Protein AF-A0A226X0S8-F1 (afdb_monomer)

Solvent-accessible surface area (backbone atoms only — not comparable to full-atom values): 7127 Å² total; per-residue (Å²): 136,88,81,85,77,79,86,75,77,87,80,68,92,70,71,52,74,71,58,49,36,54,76,73,67,42,86,73,84,86,76,78,80,79,80,82,83,84,76,87,82,82,87,81,90,80,90,84,84,85,89,87,86,86,88,86,85,85,90,76,78,78,94,64,82,94,75,78,88,86,78,86,88,84,84,88,85,86,86,84,84,88,80,85,83,86,84,132

Radius of gyration: 44.19 Å; Cα contacts (8 Å, |Δi|>4): 19; chains: 1; bounding box: 94×21×109 Å

Secondary structure (DSSP, 8-state):
------------SS--HHHHHHHTT----S------------------------------STT-SS----------------------

Foldseek 3Di:
DDDDPPPDDPDDVDDPPQSVCVVVPHPPPDDDPDPPPPDPDDDDDDDFDDDDDDDDDDDWPPPDDPDDDTDDDDDDDDDDDGDDDDDD

Organism: Caballeronia sordidicola (NCBI:txid196367)

Sequence (88 aa):
MKSLTIKDLSVTEELDSRAMSAVRGGNLPGYWPGVNVSSYEASFDATQLISQSQNTLNNNGNNVAFASGIHSTVDPKQTATNKNTINF

Structure (mmCIF, N/CA/C/O backbone):
data_AF-A0A226X0S8-F1
#
_entry.id   AF-A0A226X0S8-F1
#
loop_
_atom_site.group_PDB
_atom_site.id
_atom_site.type_symbol
_atom_site.label_atom_id
_atom_site.label_alt_id
_atom_site.label_comp_id
_atom_site.label_asym_id
_atom_site.label_entity_id
_atom_site.label_seq_id
_atom_site.pdbx_PDB_ins_code
_atom_site.Cartn_x
_atom_site.Cartn_y
_atom_site.Cartn_z
_atom_site.occupancy
_atom_site.B_iso_or_equiv
_atom_site.auth_seq_id
_atom_site.auth_comp_id
_atom_site.auth_asym_id
_atom_site.auth_atom_id
_atom_site.pdbx_PDB_model_num
ATOM 1 N N . MET A 1 1 ? 69.153 -2.488 -61.639 1.00 51.50 1 MET A N 1
ATOM 2 C CA . MET A 1 1 ? 67.750 -2.107 -61.364 1.00 51.50 1 MET A CA 1
ATOM 3 C C . MET A 1 1 ? 67.075 -1.764 -62.681 1.00 51.50 1 MET A C 1
ATOM 5 O O . MET A 1 1 ? 67.610 -0.929 -63.398 1.00 51.50 1 MET A O 1
ATOM 9 N N . LYS A 1 2 ? 65.971 -2.428 -63.046 1.00 53.75 2 LYS A N 1
ATOM 10 C CA . LYS A 1 2 ? 65.185 -2.050 -64.231 1.00 53.75 2 LYS A CA 1
ATOM 11 C C . LYS A 1 2 ? 64.105 -1.069 -63.785 1.00 53.75 2 LYS A C 1
ATOM 13 O O . LYS A 1 2 ? 63.257 -1.431 -62.979 1.00 53.75 2 LYS A O 1
ATOM 18 N N . SER A 1 3 ? 64.202 0.167 -64.261 1.00 66.12 3 SER A N 1
ATOM 19 C CA . SER A 1 3 ? 63.207 1.206 -64.009 1.00 66.12 3 SER A CA 1
ATOM 20 C C . SER A 1 3 ? 62.006 0.979 -64.927 1.00 66.12 3 SER A C 1
ATOM 22 O O . SER A 1 3 ? 62.173 0.869 -66.143 1.00 66.12 3 SER A O 1
ATOM 24 N N . LEU A 1 4 ? 60.810 0.861 -64.351 1.00 68.56 4 LEU A N 1
ATOM 25 C CA . LEU A 1 4 ? 59.551 0.874 -65.092 1.00 68.56 4 LEU A CA 1
ATOM 26 C C . LEU A 1 4 ? 59.199 2.334 -65.374 1.00 68.56 4 LEU A C 1
ATOM 28 O O . LEU A 1 4 ? 58.642 3.028 -64.529 1.00 68.56 4 LEU A O 1
ATOM 32 N N . THR A 1 5 ? 59.565 2.820 -66.556 1.00 73.31 5 THR A N 1
ATOM 33 C CA . THR A 1 5 ? 59.149 4.145 -67.014 1.00 73.31 5 THR A CA 1
ATOM 34 C C . THR A 1 5 ? 57.696 4.058 -67.470 1.00 73.31 5 THR A C 1
ATOM 36 O O . THR A 1 5 ? 57.408 3.488 -68.524 1.00 73.31 5 THR A O 1
ATOM 39 N N . ILE A 1 6 ? 56.777 4.588 -66.663 1.00 72.62 6 ILE A N 1
ATOM 40 C CA . ILE A 1 6 ? 55.372 4.748 -67.051 1.00 72.62 6 ILE A CA 1
ATOM 41 C C . ILE A 1 6 ? 55.349 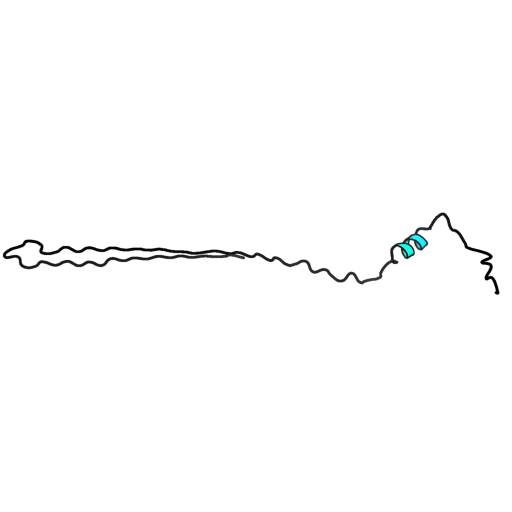5.826 -68.135 1.00 72.62 6 ILE A C 1
ATOM 43 O O . ILE A 1 6 ? 55.609 6.992 -67.854 1.00 72.62 6 ILE A O 1
ATOM 47 N N . LYS A 1 7 ? 55.144 5.412 -69.388 1.00 66.56 7 LYS A N 1
ATOM 48 C CA . LYS A 1 7 ? 55.184 6.315 -70.548 1.00 66.56 7 LYS A CA 1
ATOM 49 C C . LYS A 1 7 ? 53.908 7.130 -70.716 1.00 66.56 7 LYS A C 1
ATOM 51 O O . LYS A 1 7 ? 53.989 8.222 -71.251 1.00 66.56 7 LYS A O 1
ATOM 56 N N . ASP A 1 8 ? 52.791 6.618 -70.213 1.00 59.00 8 ASP A N 1
ATOM 57 C CA . ASP A 1 8 ? 51.505 7.299 -70.241 1.00 59.00 8 ASP A CA 1
ATOM 58 C C . ASP A 1 8 ? 50.759 7.015 -68.941 1.00 59.00 8 ASP A C 1
ATOM 60 O O . ASP A 1 8 ? 50.310 5.896 -68.688 1.00 59.00 8 ASP A O 1
ATOM 64 N N . LEU A 1 9 ? 50.649 8.041 -68.101 1.00 61.84 9 LEU A N 1
ATOM 65 C CA . LEU A 1 9 ? 49.613 8.113 -67.084 1.00 61.84 9 LEU A CA 1
ATOM 66 C C . LEU A 1 9 ? 48.527 9.000 -67.686 1.00 61.84 9 LEU A C 1
ATOM 68 O O . LEU A 1 9 ? 48.700 10.213 -67.765 1.00 61.84 9 LEU A O 1
ATOM 72 N N . SER A 1 10 ? 47.443 8.406 -68.182 1.00 65.50 10 SER A N 1
ATOM 73 C CA . SER A 1 10 ? 46.314 9.175 -68.704 1.00 65.50 10 SER A CA 1
ATOM 74 C C . SER A 1 10 ? 45.677 9.959 -67.555 1.00 65.50 10 SER A C 1
ATOM 76 O O . SER A 1 10 ? 44.940 9.392 -66.747 1.00 65.50 10 SER A O 1
ATOM 78 N N . VAL A 1 11 ? 45.997 11.248 -67.457 1.00 62.00 11 VAL A N 1
ATOM 79 C CA . VAL A 1 11 ? 45.379 12.179 -66.512 1.00 62.00 11 VAL A CA 1
ATOM 80 C C . VAL A 1 11 ? 44.150 12.762 -67.196 1.00 62.00 11 VAL A C 1
ATOM 82 O O . VAL A 1 11 ? 44.258 13.608 -68.077 1.00 62.00 11 VAL A O 1
ATOM 85 N N . THR A 1 12 ? 42.969 12.275 -66.833 1.00 64.88 12 THR A N 1
ATOM 86 C CA . THR A 1 12 ? 41.708 12.934 -67.185 1.00 64.88 12 THR A CA 1
ATOM 87 C C . THR A 1 12 ? 41.402 13.958 -66.098 1.00 64.88 12 THR A C 1
ATOM 89 O O . THR A 1 12 ? 41.080 13.565 -64.978 1.00 64.88 12 THR A O 1
ATOM 92 N N . GLU A 1 13 ? 41.543 15.250 -66.402 1.00 66.50 13 GLU A N 1
ATOM 93 C CA . GLU A 1 13 ? 41.233 16.332 -65.449 1.00 66.50 13 GLU A CA 1
ATOM 94 C C . GLU A 1 13 ? 39.733 16.413 -65.139 1.00 66.50 13 GLU A C 1
ATOM 96 O O . GLU A 1 13 ? 39.345 16.720 -64.014 1.00 66.50 13 GLU A O 1
ATOM 101 N N . GLU A 1 14 ? 38.890 16.053 -66.109 1.00 70.31 14 GLU A N 1
ATOM 102 C CA . GLU A 1 14 ? 37.442 15.988 -65.946 1.00 70.31 14 GLU A CA 1
ATOM 103 C C . GLU A 1 14 ? 36.956 14.540 -66.004 1.00 70.31 14 GLU A C 1
ATOM 105 O O . GLU A 1 14 ? 37.228 13.784 -66.939 1.00 70.31 14 GLU A O 1
ATOM 110 N N . LEU A 1 15 ? 36.218 14.148 -64.970 1.00 74.38 15 LEU A N 1
ATOM 111 C CA . LEU A 1 15 ? 35.572 12.848 -64.893 1.00 74.38 15 LEU A CA 1
ATOM 112 C C . LEU A 1 15 ? 34.169 12.964 -65.496 1.00 74.38 15 LEU A C 1
ATOM 114 O O . LEU A 1 15 ? 33.298 13.624 -64.928 1.00 74.38 15 LEU A O 1
ATOM 118 N N . ASP A 1 16 ? 33.919 12.280 -66.613 1.00 78.19 16 ASP A N 1
ATOM 119 C CA . ASP A 1 16 ? 32.560 12.143 -67.144 1.00 78.19 16 ASP A CA 1
ATOM 120 C C . ASP A 1 16 ? 31.658 11.410 -66.129 1.00 78.19 16 ASP A C 1
ATOM 122 O O . ASP A 1 16 ? 32.100 10.578 -65.331 1.00 78.19 16 ASP A O 1
ATOM 126 N N . SER A 1 17 ? 30.363 11.703 -66.182 1.00 73.88 17 SER A N 1
ATOM 127 C CA . SER A 1 17 ? 29.263 11.113 -65.419 1.00 73.88 17 SER A CA 1
ATOM 128 C C . SER A 1 17 ? 29.376 9.596 -65.202 1.00 73.88 17 SER A C 1
ATOM 130 O O . SER A 1 17 ? 29.077 9.106 -64.106 1.00 73.88 17 SER A O 1
ATOM 132 N N . ARG A 1 18 ? 29.856 8.847 -66.206 1.00 77.12 18 ARG A N 1
ATOM 133 C CA . ARG A 1 18 ? 30.087 7.399 -66.124 1.00 77.12 18 ARG A CA 1
ATOM 134 C C . ARG A 1 18 ? 31.288 7.040 -65.248 1.00 77.12 18 ARG A C 1
ATOM 136 O O . ARG A 1 18 ? 31.178 6.133 -64.424 1.00 77.12 18 ARG A O 1
ATOM 143 N N . ALA A 1 19 ? 32.399 7.761 -65.378 1.00 75.00 19 ALA A N 1
ATOM 144 C CA . ALA A 1 19 ? 33.573 7.595 -64.521 1.00 75.00 19 ALA A CA 1
ATOM 145 C C . ALA A 1 19 ? 33.263 8.029 -63.077 1.00 75.00 19 ALA A C 1
ATOM 147 O O . ALA A 1 19 ? 33.569 7.304 -62.130 1.00 75.00 19 ALA A O 1
ATOM 148 N N . MET A 1 20 ? 32.522 9.129 -62.909 1.00 78.81 20 MET A N 1
ATOM 149 C CA . MET A 1 20 ? 32.007 9.582 -61.612 1.00 78.81 20 MET A CA 1
ATOM 150 C C . MET A 1 20 ? 31.096 8.547 -60.946 1.00 78.81 20 MET A C 1
ATOM 152 O O . MET A 1 20 ? 31.061 8.461 -59.720 1.00 78.81 20 MET A O 1
ATOM 156 N N . SER A 1 21 ? 30.383 7.728 -61.729 1.00 72.50 21 SER A N 1
ATOM 157 C CA . SER A 1 21 ? 29.590 6.622 -61.191 1.00 72.50 21 SER A CA 1
ATOM 158 C C . SER A 1 21 ? 30.440 5.516 -60.575 1.00 72.50 21 SER A C 1
ATOM 160 O O . SER A 1 21 ? 29.983 4.899 -59.619 1.00 72.50 21 SER A O 1
ATOM 162 N N . ALA A 1 22 ? 31.644 5.257 -61.086 1.00 71.56 22 ALA A N 1
ATOM 163 C CA . ALA A 1 22 ? 32.541 4.243 -60.535 1.00 71.56 22 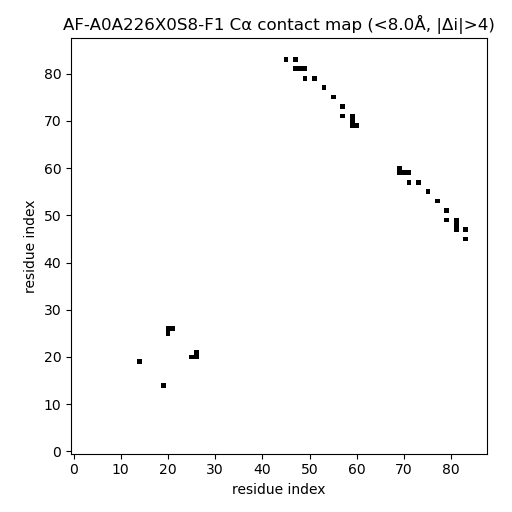ALA A CA 1
ATOM 164 C C . ALA A 1 22 ? 33.225 4.723 -59.242 1.00 71.56 22 ALA A C 1
ATOM 166 O O . AL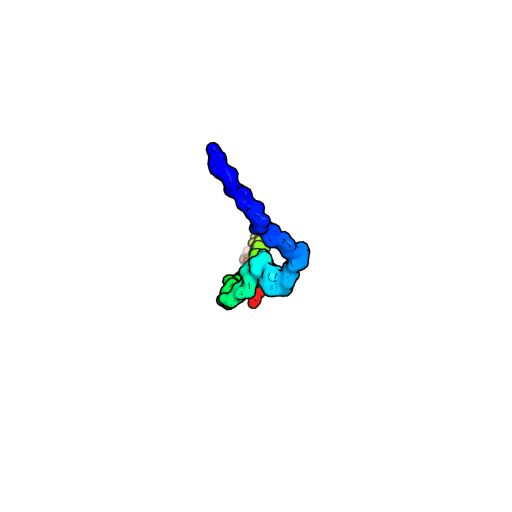A A 1 22 ? 33.359 3.943 -58.304 1.00 71.56 22 ALA A O 1
ATOM 167 N N . VAL A 1 23 ? 33.570 6.016 -59.155 1.00 72.38 23 VAL A N 1
ATOM 168 C CA . VAL A 1 23 ? 34.169 6.626 -57.949 1.00 72.38 23 VAL A CA 1
ATOM 169 C C . VAL A 1 23 ? 33.235 6.528 -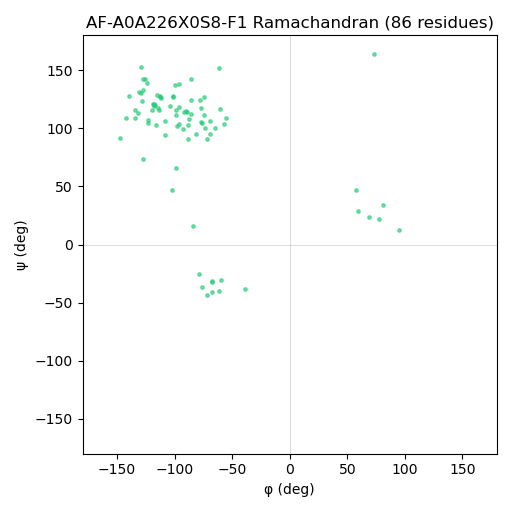56.740 1.00 72.38 23 VAL A C 1
ATOM 171 O O . VAL A 1 23 ? 33.677 6.221 -55.638 1.00 72.38 23 VAL A O 1
ATOM 174 N N . ARG A 1 24 ? 31.927 6.731 -56.943 1.00 65.88 24 ARG A N 1
ATOM 175 C CA . ARG A 1 24 ? 30.909 6.655 -55.879 1.00 65.88 24 ARG A CA 1
ATOM 176 C C . ARG A 1 24 ? 30.391 5.239 -55.584 1.00 65.88 24 ARG A C 1
ATOM 178 O O . ARG A 1 24 ? 29.353 5.101 -54.948 1.00 65.88 24 ARG A O 1
ATOM 185 N N . GLY A 1 25 ? 31.099 4.198 -56.034 1.00 66.69 25 GLY A N 1
ATOM 186 C CA . GLY A 1 25 ? 30.777 2.798 -55.723 1.00 66.69 25 GLY A CA 1
ATOM 187 C C . GLY A 1 25 ? 29.921 2.064 -56.761 1.00 66.69 25 GLY A C 1
ATOM 188 O O . GLY A 1 25 ? 29.448 0.964 -56.488 1.00 66.69 25 GLY A O 1
ATOM 189 N N . GLY A 1 26 ? 29.741 2.626 -57.960 1.00 65.94 26 GLY A N 1
ATOM 190 C CA . GLY A 1 26 ? 28.910 2.035 -59.010 1.00 65.94 26 GLY A CA 1
ATOM 191 C C . GLY A 1 26 ? 27.410 2.138 -58.718 1.00 65.94 26 GLY A C 1
ATOM 192 O O . GLY A 1 26 ? 26.975 2.404 -57.601 1.00 65.94 26 GLY A O 1
ATOM 193 N N . AS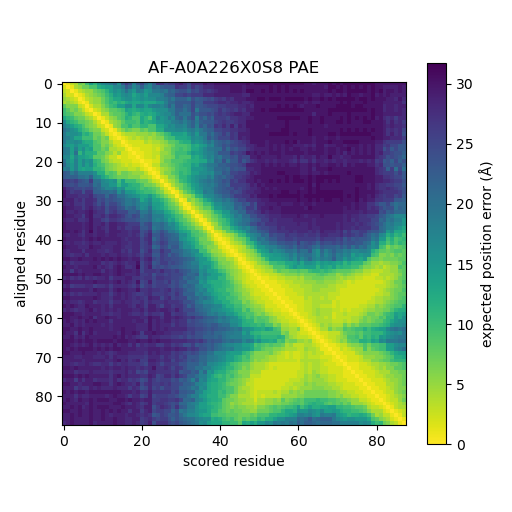N A 1 27 ? 26.583 1.930 -59.744 1.00 61.59 27 ASN A N 1
ATOM 194 C CA . ASN A 1 27 ? 25.156 1.692 -59.544 1.00 61.59 27 ASN A CA 1
ATOM 195 C C . ASN A 1 27 ? 25.004 0.285 -58.954 1.00 61.59 27 ASN 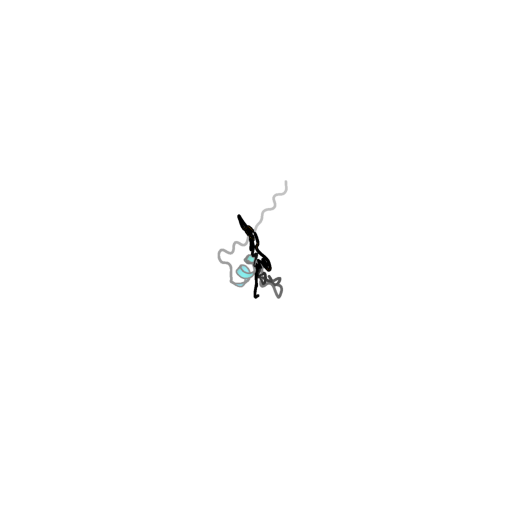A C 1
ATOM 197 O O . ASN A 1 27 ? 24.937 -0.671 -59.724 1.00 61.59 27 ASN A O 1
ATOM 201 N N . LEU A 1 28 ? 25.004 0.150 -57.624 1.00 57.94 28 LEU A N 1
ATOM 202 C CA . LEU A 1 28 ? 24.683 -1.113 -56.955 1.00 57.94 28 LEU A CA 1
ATOM 203 C C . LEU A 1 28 ? 23.298 -1.583 -57.432 1.00 57.94 28 LEU A C 1
ATOM 205 O O . LEU A 1 28 ? 22.291 -0.977 -57.055 1.00 57.94 28 LEU A O 1
ATOM 209 N N . PRO A 1 29 ? 23.201 -2.646 -58.251 1.00 56.59 29 PRO A N 1
ATOM 210 C CA . PRO A 1 29 ? 21.919 -3.227 -58.577 1.00 56.59 29 PRO A CA 1
ATOM 211 C C . PRO A 1 29 ? 21.472 -4.033 -57.356 1.00 56.59 29 PRO A C 1
ATOM 213 O O . PRO A 1 29 ? 21.980 -5.117 -57.089 1.00 56.59 29 PRO A O 1
ATOM 216 N N . GLY A 1 30 ? 20.515 -3.484 -56.612 1.00 62.91 30 GLY A N 1
ATOM 217 C CA . GLY A 1 30 ? 19.550 -4.304 -55.887 1.00 62.91 30 GLY A CA 1
ATOM 218 C C . GLY A 1 30 ? 19.976 -4.904 -54.551 1.00 62.91 30 GLY A C 1
ATOM 219 O O . GLY A 1 30 ? 19.476 -5.973 -54.221 1.00 62.91 30 GLY A O 1
ATOM 220 N N . TYR A 1 31 ? 20.807 -4.241 -53.741 1.00 62.16 31 TYR A N 1
ATOM 221 C CA . TYR A 1 31 ? 20.841 -4.592 -52.316 1.00 62.16 31 TYR A CA 1
ATOM 222 C C . TYR A 1 31 ? 21.148 -3.396 -51.413 1.00 62.16 31 TYR A C 1
ATOM 224 O O . TYR A 1 31 ? 22.296 -3.082 -51.108 1.00 62.16 31 TYR A O 1
ATOM 232 N N . TRP A 1 32 ? 20.086 -2.732 -50.960 1.00 59.78 32 TRP A N 1
ATOM 233 C CA . TRP A 1 32 ? 20.102 -2.041 -49.677 1.00 59.78 32 TRP A CA 1
ATOM 234 C C . TRP A 1 32 ? 19.648 -3.056 -48.630 1.00 59.78 32 TRP A C 1
ATOM 236 O O . TRP A 1 32 ? 18.501 -3.502 -48.711 1.00 59.78 32 TRP A O 1
ATOM 246 N N . PRO A 1 33 ? 20.503 -3.470 -47.675 1.00 62.25 33 PRO A N 1
ATOM 247 C CA . PRO A 1 33 ? 20.017 -4.262 -46.559 1.00 62.25 33 PRO A CA 1
ATOM 248 C C . PRO A 1 33 ? 18.984 -3.399 -45.837 1.00 62.25 33 PRO A C 1
ATOM 250 O O . PRO A 1 33 ? 19.300 -2.302 -45.377 1.00 62.25 33 PRO A O 1
ATOM 253 N N . GLY A 1 34 ? 17.732 -3.854 -45.830 1.00 62.62 34 GLY A N 1
ATOM 254 C CA . GLY A 1 34 ? 16.637 -3.142 -45.191 1.00 62.62 34 GLY A CA 1
ATOM 255 C C . GLY A 1 34 ? 16.975 -2.922 -43.726 1.00 62.62 34 GLY A C 1
ATOM 256 O O . GLY A 1 34 ? 16.910 -3.851 -42.925 1.00 62.62 34 GLY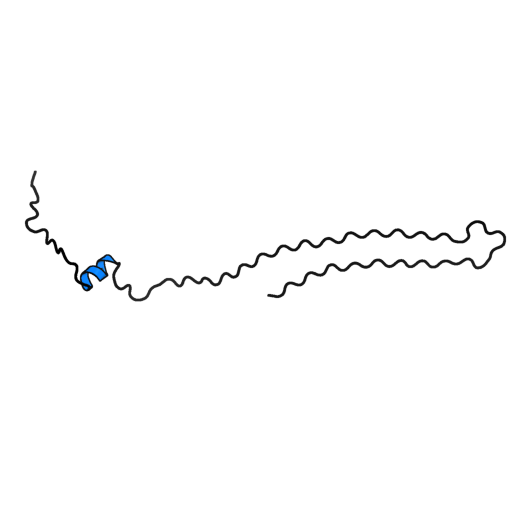 A O 1
ATOM 257 N N . VAL A 1 35 ? 17.355 -1.696 -43.376 1.00 60.47 35 VAL A N 1
ATOM 258 C CA . VAL A 1 35 ? 17.403 -1.257 -41.987 1.00 60.47 35 VAL A CA 1
ATOM 259 C C . VAL A 1 35 ? 15.959 -1.179 -41.526 1.00 60.47 35 VAL A C 1
ATOM 261 O O . VAL A 1 35 ? 15.244 -0.215 -41.793 1.00 60.47 35 VAL A O 1
ATOM 264 N N . ASN A 1 36 ? 15.500 -2.256 -40.900 1.00 63.72 36 ASN A N 1
ATOM 265 C CA . ASN A 1 36 ? 14.241 -2.254 -40.191 1.00 63.72 36 ASN A CA 1
ATOM 266 C C . ASN A 1 36 ? 14.449 -1.450 -38.899 1.00 63.72 36 ASN A C 1
ATOM 268 O O . ASN A 1 36 ? 15.043 -1.942 -37.945 1.00 63.72 36 ASN A O 1
ATOM 272 N N . VAL A 1 37 ? 14.007 -0.192 -38.909 1.00 61.00 37 VAL A N 1
ATOM 273 C CA . VAL A 1 37 ? 14.008 0.694 -37.734 1.00 61.00 37 VAL A CA 1
ATOM 274 C C . VAL A 1 37 ? 12.594 0.771 -37.153 1.00 61.00 37 VAL A C 1
ATOM 276 O O . VAL A 1 37 ? 12.077 1.852 -36.893 1.00 61.00 37 VAL A O 1
ATOM 279 N N . SER A 1 38 ? 11.918 -0.368 -36.976 1.00 64.81 38 SER A N 1
ATOM 280 C CA . SER A 1 38 ? 10.721 -0.420 -36.130 1.00 64.81 38 SER A CA 1
ATOM 281 C C . SER A 1 38 ? 11.082 -0.967 -34.751 1.00 64.81 38 SER A C 1
ATOM 283 O O . SER A 1 38 ? 10.657 -2.054 -34.369 1.00 64.81 38 SER A O 1
ATOM 285 N N . SER A 1 39 ? 11.884 -0.216 -34.001 1.00 62.75 39 SER A N 1
ATOM 286 C CA . SER A 1 39 ? 12.050 -0.431 -32.563 1.00 62.75 39 SER A CA 1
ATOM 287 C C . SER A 1 39 ? 11.354 0.709 -31.826 1.00 62.75 39 SER A C 1
ATOM 289 O O . SER A 1 39 ? 11.919 1.787 -31.648 1.00 62.75 39 SER A O 1
ATOM 291 N N . TYR A 1 40 ? 10.100 0.484 -31.435 1.00 65.19 40 TYR A N 1
ATOM 292 C CA . TYR A 1 40 ? 9.457 1.287 -30.401 1.00 65.19 40 TYR A CA 1
ATOM 293 C C . TYR A 1 40 ? 9.770 0.633 -29.056 1.00 65.19 40 TYR A C 1
ATOM 295 O O . TYR A 1 40 ? 9.077 -0.284 -28.620 1.00 65.19 40 TYR A O 1
ATOM 303 N N . GLU A 1 41 ? 10.865 1.061 -28.435 1.00 62.66 41 GLU A N 1
ATOM 304 C CA . GLU A 1 41 ? 11.197 0.687 -27.063 1.00 62.66 41 GLU A CA 1
ATOM 305 C C . GLU A 1 41 ? 10.636 1.756 -26.122 1.00 62.66 41 GLU A C 1
ATOM 307 O O . GLU A 1 41 ? 11.215 2.828 -25.952 1.00 62.66 41 GLU A O 1
ATOM 312 N N . ALA A 1 42 ? 9.478 1.478 -25.526 1.00 67.44 42 ALA A N 1
ATOM 313 C CA . ALA A 1 42 ? 8.964 2.259 -24.409 1.00 67.44 42 ALA A CA 1
ATOM 314 C C . ALA A 1 42 ? 9.348 1.561 -23.102 1.00 67.44 42 ALA A C 1
ATOM 316 O O . ALA A 1 42 ? 8.753 0.551 -22.730 1.00 67.44 42 ALA A O 1
ATOM 317 N N . SER A 1 43 ? 10.351 2.099 -22.408 1.00 67.94 43 SER A N 1
ATOM 318 C CA . SER A 1 43 ? 10.635 1.726 -21.021 1.00 67.94 43 SER A CA 1
ATOM 319 C C . SER A 1 43 ? 9.770 2.578 -20.100 1.00 67.94 43 SER A C 1
ATOM 321 O O . SER A 1 43 ? 9.808 3.807 -20.180 1.00 67.94 43 SER A O 1
ATOM 323 N N . PHE A 1 44 ? 8.987 1.940 -19.234 1.00 69.50 44 PHE A N 1
ATOM 324 C CA . PHE A 1 44 ? 8.164 2.628 -18.247 1.00 69.50 44 PHE A CA 1
ATOM 325 C C . PHE A 1 44 ? 8.353 1.995 -16.874 1.00 69.50 44 PHE A C 1
ATOM 327 O O . PHE A 1 44 ? 7.931 0.864 -16.632 1.00 69.50 44 PHE A O 1
ATOM 334 N N . ASP A 1 45 ? 8.949 2.769 -15.973 1.00 69.00 45 ASP A N 1
ATOM 335 C CA . ASP A 1 45 ? 9.072 2.420 -14.567 1.00 69.00 45 ASP A CA 1
ATOM 336 C C . ASP A 1 45 ? 7.937 3.083 -13.795 1.00 69.00 45 ASP A C 1
ATOM 338 O O . ASP A 1 45 ? 7.841 4.310 -13.729 1.00 69.00 45 ASP A O 1
ATOM 342 N N . ALA A 1 46 ? 7.079 2.278 -13.176 1.00 67.31 46 ALA A N 1
ATOM 343 C CA . ALA A 1 46 ? 6.082 2.798 -12.258 1.00 67.31 46 ALA A CA 1
ATOM 344 C C . ALA A 1 46 ? 6.187 2.176 -10.880 1.00 67.31 46 ALA A C 1
ATOM 346 O O . ALA A 1 46 ? 5.728 1.064 -10.616 1.00 67.31 46 ALA A O 1
ATOM 347 N N . THR A 1 47 ? 6.734 2.974 -9.976 1.00 76.38 47 THR A N 1
ATOM 348 C CA . THR A 1 47 ? 6.780 2.668 -8.556 1.00 76.38 47 THR A CA 1
ATOM 349 C C . THR A 1 47 ? 5.409 2.920 -7.942 1.00 76.38 47 THR A C 1
ATOM 351 O O . THR A 1 47 ? 4.914 4.046 -7.920 1.00 76.38 47 THR A O 1
ATOM 354 N N . GLN A 1 48 ? 4.792 1.865 -7.420 1.00 76.44 48 GLN A N 1
ATOM 355 C CA . GLN A 1 48 ? 3.497 1.924 -6.756 1.00 76.44 48 GLN A CA 1
ATOM 356 C C . GLN A 1 48 ? 3.654 1.537 -5.288 1.00 76.44 48 GLN A C 1
ATOM 358 O O . GLN A 1 48 ? 3.770 0.362 -4.955 1.00 76.44 48 GLN A O 1
ATOM 363 N N . LEU A 1 49 ? 3.650 2.535 -4.399 1.00 85.38 49 LEU A N 1
ATOM 364 C CA . LEU A 1 49 ? 3.712 2.320 -2.954 1.00 85.38 49 LEU A CA 1
ATOM 365 C C . LEU A 1 49 ? 2.397 2.747 -2.303 1.00 85.38 49 LEU A C 1
ATOM 367 O O . LEU A 1 49 ? 1.943 3.873 -2.491 1.00 85.38 49 LEU A O 1
ATOM 371 N N . ILE A 1 50 ? 1.804 1.854 -1.514 1.00 87.62 50 ILE A N 1
ATOM 372 C CA . ILE A 1 50 ? 0.763 2.212 -0.551 1.00 87.62 50 ILE A CA 1
ATOM 373 C C . ILE A 1 50 ? 1.305 1.932 0.841 1.00 87.62 50 ILE A C 1
ATOM 375 O O . ILE A 1 50 ? 1.758 0.826 1.120 1.00 87.62 50 ILE A O 1
ATOM 379 N N . SER A 1 51 ? 1.210 2.933 1.712 1.00 90.69 51 SER A N 1
ATOM 380 C CA . SER A 1 51 ? 1.442 2.787 3.143 1.00 90.69 51 SER A CA 1
ATOM 381 C C . SER A 1 51 ? 0.151 3.125 3.874 1.00 90.69 51 SER A C 1
ATOM 383 O O . SER A 1 51 ? -0.398 4.215 3.711 1.00 90.69 51 SER A O 1
ATOM 385 N N . GLN A 1 52 ? -0.366 2.167 4.635 1.00 92.56 52 GLN A N 1
ATOM 386 C CA . GLN A 1 52 ? -1.606 2.301 5.382 1.00 92.56 52 GLN A CA 1
ATOM 387 C C . GLN A 1 52 ? -1.359 1.935 6.843 1.00 92.56 52 GLN A C 1
ATOM 389 O O . GLN A 1 52 ? -0.729 0.926 7.145 1.00 92.56 52 GLN A O 1
ATOM 394 N N . SER A 1 53 ? -1.860 2.780 7.741 1.00 94.44 53 SER A N 1
ATOM 395 C CA . SER A 1 53 ? -1.871 2.545 9.182 1.00 94.44 53 SER A CA 1
ATOM 396 C C . SER A 1 53 ? -3.288 2.778 9.687 1.00 94.44 53 SER A C 1
ATOM 398 O O . SER A 1 53 ? -3.908 3.784 9.336 1.00 94.44 53 SER A O 1
ATOM 400 N N . GLN A 1 54 ? -3.824 1.838 10.461 1.00 94.06 54 GLN A N 1
ATOM 401 C CA . GLN A 1 54 ? -5.132 1.955 11.097 1.00 94.06 54 GLN A CA 1
ATOM 402 C C . GLN A 1 54 ? -4.987 1.656 12.584 1.00 94.06 54 GLN A C 1
ATOM 404 O O . GLN A 1 54 ? -4.531 0.583 12.969 1.00 94.06 54 GLN A O 1
ATOM 409 N N . ASN A 1 55 ? -5.403 2.613 13.413 1.00 95.56 55 ASN A N 1
ATOM 410 C CA . ASN A 1 55 ? -5.491 2.451 14.857 1.00 95.56 55 ASN A CA 1
ATOM 411 C C . ASN A 1 55 ? -6.962 2.532 15.271 1.00 95.56 55 ASN A C 1
ATOM 413 O O . ASN A 1 55 ? -7.603 3.564 15.071 1.00 95.56 55 ASN A O 1
ATOM 417 N N . THR A 1 56 ? -7.499 1.450 15.830 1.00 94.12 56 THR A N 1
ATOM 418 C CA . THR A 1 56 ? -8.896 1.386 16.264 1.00 94.12 56 THR A CA 1
ATOM 419 C C . THR A 1 56 ? -8.957 1.166 17.767 1.00 94.12 56 THR A C 1
ATOM 421 O O . THR A 1 56 ? -8.487 0.152 18.274 1.00 94.12 56 THR A O 1
ATOM 424 N N . LEU A 1 57 ? -9.572 2.117 18.472 1.00 93.75 57 LEU A N 1
ATOM 425 C CA . LEU A 1 57 ? -9.784 2.064 19.914 1.00 93.75 57 LEU A CA 1
ATOM 426 C C . LEU A 1 57 ? -11.280 1.932 20.198 1.00 93.75 57 LEU A C 1
ATOM 428 O O . LEU A 1 57 ? -12.081 2.729 19.717 1.00 93.75 57 LEU A O 1
ATOM 432 N N . ASN A 1 58 ? -11.643 0.928 20.993 1.00 90.31 58 ASN A N 1
ATOM 433 C CA . ASN A 1 58 ? -13.011 0.676 21.428 1.00 90.31 58 ASN A CA 1
ATOM 434 C C . ASN A 1 58 ? -13.049 0.655 22.954 1.00 90.31 58 ASN A C 1
ATOM 436 O O . ASN A 1 58 ? -12.553 -0.289 23.566 1.00 90.31 58 ASN A O 1
ATOM 440 N N . ASN A 1 59 ? -13.609 1.696 23.565 1.00 90.06 59 ASN A N 1
ATOM 441 C CA . ASN A 1 59 ? -13.744 1.781 25.014 1.00 90.06 59 ASN A CA 1
ATOM 442 C C . ASN A 1 59 ? -15.215 1.615 25.394 1.00 90.06 59 ASN A C 1
ATOM 444 O O . ASN A 1 59 ? -16.009 2.531 25.183 1.00 90.06 59 ASN A O 1
ATOM 448 N N . ASN A 1 60 ? -15.575 0.454 25.941 1.00 89.44 60 ASN A N 1
ATOM 449 C CA . ASN A 1 60 ? -16.953 0.141 26.299 1.00 89.44 60 ASN A CA 1
ATOM 450 C C . ASN A 1 60 ? -17.071 -0.288 27.765 1.00 89.44 60 ASN A C 1
ATOM 452 O O . ASN A 1 60 ? -16.205 -0.988 28.280 1.00 89.44 60 ASN A O 1
ATOM 456 N N . GLY A 1 61 ? -18.153 0.123 28.429 1.00 86.94 61 GLY A N 1
ATOM 457 C CA . GLY A 1 61 ? -18.417 -0.226 29.829 1.00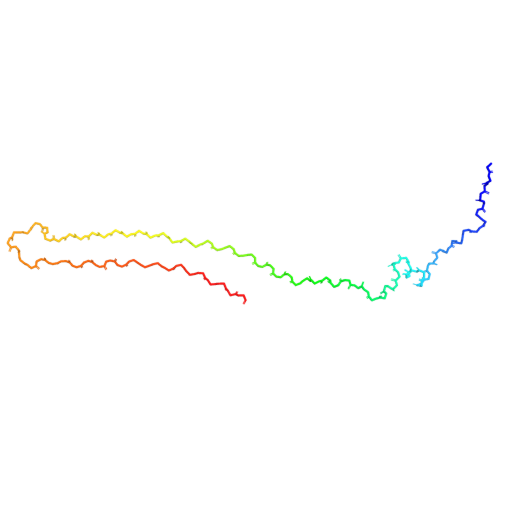 86.94 61 GLY A CA 1
ATOM 458 C C . GLY A 1 61 ? -17.469 0.407 30.854 1.00 86.94 61 GLY A C 1
ATOM 459 O O . GLY A 1 61 ? -17.321 -0.127 31.950 1.00 86.94 61 GLY A O 1
ATOM 460 N N . ASN A 1 62 ? -16.832 1.537 30.532 1.00 89.31 62 ASN A N 1
ATOM 461 C CA . ASN A 1 62 ? -15.924 2.201 31.465 1.00 89.31 62 ASN A CA 1
ATOM 462 C C . ASN A 1 62 ? -16.688 2.919 32.595 1.00 89.31 62 ASN A C 1
ATOM 464 O O . ASN A 1 62 ? -17.548 3.758 32.330 1.00 89.31 62 ASN A O 1
ATOM 468 N N . ASN A 1 63 ? -16.322 2.611 33.843 1.00 85.50 63 ASN A N 1
ATOM 469 C CA . ASN A 1 63 ? -16.864 3.185 35.079 1.00 85.50 63 ASN A CA 1
ATOM 470 C C . ASN A 1 63 ? -18.387 3.019 35.260 1.00 85.50 63 ASN A C 1
ATOM 472 O O . ASN A 1 63 ? -19.081 3.973 35.613 1.00 85.50 63 ASN A O 1
ATOM 476 N N . VAL A 1 64 ? -18.918 1.812 35.027 1.00 85.94 64 VAL A N 1
ATOM 477 C CA . VAL A 1 64 ? -20.360 1.554 35.162 1.00 85.94 64 VAL A CA 1
ATOM 478 C C . VAL A 1 64 ? -20.660 0.529 36.258 1.00 85.94 64 VAL A C 1
ATOM 480 O O . VAL A 1 64 ? -20.235 -0.621 36.179 1.00 85.94 64 VAL A O 1
ATOM 483 N N . ALA A 1 65 ? -21.432 0.939 37.269 1.00 82.00 65 ALA A N 1
ATOM 484 C CA . ALA A 1 65 ? -22.008 0.052 38.281 1.00 82.00 65 ALA A CA 1
ATOM 485 C C . ALA A 1 65 ? -23.453 -0.317 37.899 1.00 82.00 65 ALA A C 1
ATOM 487 O O . ALA A 1 65 ? -24.213 0.542 37.460 1.00 82.00 65 ALA A O 1
ATOM 488 N N . PHE A 1 66 ? -23.829 -1.589 38.077 1.00 84.81 66 PHE A N 1
ATOM 489 C CA . PHE A 1 66 ? -25.169 -2.133 37.785 1.00 84.81 66 PHE A CA 1
ATOM 490 C C . PHE A 1 66 ? -25.652 -2.005 36.326 1.00 84.81 66 PHE A C 1
ATOM 492 O O . PHE A 1 66 ? -26.857 -1.947 36.079 1.00 84.81 66 PHE A O 1
ATOM 499 N N . ALA A 1 67 ? -24.749 -1.997 35.340 1.00 84.81 67 ALA A N 1
ATOM 500 C CA . ALA A 1 67 ? -25.161 -2.046 33.938 1.00 84.81 67 ALA A CA 1
ATOM 501 C C . ALA A 1 67 ? -25.380 -3.469 33.425 1.00 84.81 67 ALA A C 1
ATOM 503 O O . ALA A 1 67 ? -24.632 -4.396 33.728 1.00 84.81 67 ALA A O 1
ATOM 504 N N . SER A 1 68 ? -26.394 -3.607 32.577 1.00 88.94 68 SER A N 1
ATOM 505 C CA . SER A 1 68 ? -26.658 -4.793 31.769 1.00 88.94 68 SER A CA 1
ATOM 506 C C . SER A 1 68 ? -26.854 -4.364 30.315 1.00 88.94 68 SER A C 1
ATOM 508 O O . SER A 1 68 ? -27.230 -3.224 30.045 1.00 88.94 68 SER A O 1
ATOM 510 N N . GLY A 1 69 ? -26.551 -5.250 29.367 1.00 89.75 69 GLY A N 1
ATOM 511 C CA . GLY A 1 69 ? -26.749 -4.964 27.944 1.00 89.75 69 GLY A CA 1
ATOM 512 C C . GLY A 1 69 ? -25.693 -4.059 27.295 1.00 89.75 69 GLY A C 1
ATOM 513 O O . GLY A 1 69 ? -25.960 -3.479 26.244 1.00 89.75 69 GLY A O 1
ATOM 514 N N . ILE A 1 70 ? -24.491 -3.950 27.866 1.00 89.12 70 ILE A N 1
ATOM 515 C CA . ILE A 1 70 ? -23.386 -3.211 27.244 1.00 89.12 70 ILE A CA 1
ATOM 516 C C . ILE A 1 70 ? -22.815 -4.031 26.077 1.00 89.12 70 ILE A C 1
ATOM 518 O O . ILE A 1 70 ? -22.183 -5.064 26.286 1.00 89.12 70 ILE A O 1
ATOM 522 N N . HIS A 1 71 ? -23.011 -3.551 24.849 1.00 90.75 71 HIS A N 1
ATOM 523 C CA . HIS A 1 71 ? -22.505 -4.179 23.628 1.00 90.75 71 HIS A CA 1
ATOM 524 C C . HIS A 1 71 ? -21.732 -3.149 22.808 1.00 90.75 71 HIS A C 1
ATOM 526 O O . HIS A 1 71 ? -22.106 -1.980 22.765 1.00 90.75 71 HIS A O 1
ATOM 532 N N . SER A 1 72 ? -20.641 -3.571 22.175 1.00 90.69 72 SER A N 1
ATOM 533 C CA . SER A 1 72 ? -19.948 -2.762 21.177 1.00 90.69 72 SER A CA 1
ATOM 534 C C . SER A 1 72 ? -19.521 -3.670 20.039 1.00 90.69 72 SER A C 1
ATOM 536 O O . SER A 1 72 ? -18.894 -4.706 20.263 1.00 90.69 72 SER A O 1
ATOM 538 N N . THR A 1 73 ? -19.889 -3.280 18.827 1.00 93.81 73 THR A N 1
ATOM 539 C CA . THR A 1 73 ? -19.491 -3.952 17.597 1.00 93.81 73 THR A CA 1
ATOM 540 C C . THR A 1 73 ? -18.595 -2.992 16.844 1.00 93.81 73 THR A C 1
ATOM 542 O O . THR A 1 73 ? -19.024 -1.909 16.456 1.00 93.81 73 THR A O 1
ATOM 545 N N . VAL A 1 74 ? -17.336 -3.379 16.674 1.00 92.25 74 VAL A N 1
ATOM 546 C CA . VAL A 1 74 ? -16.340 -2.579 15.966 1.00 92.25 74 VAL A CA 1
ATOM 547 C C . VAL A 1 74 ? -15.845 -3.392 14.788 1.00 92.25 74 VAL A C 1
ATOM 549 O O . VAL A 1 74 ? -15.264 -4.457 14.974 1.00 92.25 74 VAL A O 1
ATOM 552 N N . ASP A 1 75 ? -16.113 -2.880 13.589 1.00 94.56 75 ASP A N 1
ATOM 553 C CA . ASP A 1 75 ? -15.808 -3.523 12.308 1.00 94.56 75 ASP A CA 1
ATOM 554 C C . ASP A 1 75 ? -15.025 -2.551 11.405 1.00 94.56 75 ASP A C 1
ATOM 556 O O . ASP A 1 75 ? -15.588 -1.913 10.508 1.00 94.56 75 ASP A O 1
ATOM 560 N N . PRO A 1 76 ? -13.736 -2.304 11.703 1.00 91.94 76 PRO A N 1
ATOM 561 C CA . PRO A 1 76 ? -12.982 -1.271 11.023 1.00 91.94 76 PRO A CA 1
ATOM 562 C C . PRO A 1 76 ? -12.385 -1.841 9.729 1.00 91.94 76 PRO A C 1
ATOM 564 O O . PRO A 1 76 ? -11.482 -2.679 9.744 1.00 91.94 76 PRO A O 1
ATOM 567 N N . LYS A 1 77 ? -12.872 -1.365 8.582 1.00 95.25 77 LYS A N 1
ATOM 568 C CA . LYS A 1 77 ? -12.442 -1.827 7.257 1.00 95.25 77 LYS A CA 1
ATOM 569 C C . LYS A 1 77 ? -11.420 -0.877 6.635 1.00 95.25 77 LYS A C 1
ATOM 571 O O . LYS A 1 77 ? -11.766 0.241 6.259 1.00 95.25 77 LYS A O 1
ATOM 576 N N . GLN A 1 78 ? -10.194 -1.361 6.430 1.00 92.44 78 GLN A N 1
ATOM 577 C CA . GLN A 1 78 ? -9.186 -0.672 5.625 1.00 92.44 78 GLN A CA 1
ATOM 578 C C . GLN A 1 78 ? -9.100 -1.309 4.239 1.00 92.44 78 GLN A C 1
ATOM 580 O O . GLN A 1 78 ? -8.944 -2.521 4.105 1.00 92.44 78 GLN A O 1
ATOM 585 N N . THR A 1 79 ? -9.224 -0.511 3.183 1.00 92.56 79 THR A N 1
ATOM 586 C CA . THR A 1 79 ? -9.033 -0.984 1.809 1.00 92.56 79 THR A CA 1
ATOM 587 C C . THR A 1 79 ? -8.096 -0.035 1.084 1.00 92.56 79 THR A C 1
ATOM 589 O O . THR A 1 79 ? -8.255 1.184 1.139 1.00 92.56 79 THR A O 1
ATOM 592 N N . ALA A 1 80 ? -7.099 -0.609 0.422 1.00 89.06 80 ALA A N 1
ATOM 593 C CA . ALA A 1 80 ? -6.185 0.080 -0.468 1.00 89.06 80 ALA A CA 1
ATOM 594 C C . ALA A 1 80 ? -6.218 -0.587 -1.832 1.00 89.06 80 ALA A C 1
ATOM 596 O O . ALA A 1 80 ? -6.228 -1.812 -1.944 1.00 89.06 80 ALA A O 1
ATOM 597 N N . THR A 1 81 ? -6.197 0.221 -2.881 1.00 88.94 81 THR A N 1
ATOM 598 C CA . THR A 1 81 ? -6.091 -0.273 -4.248 1.00 88.94 81 THR A CA 1
ATOM 599 C C . THR A 1 81 ? -5.053 0.569 -4.958 1.00 88.94 81 THR A C 1
ATOM 601 O O . THR A 1 81 ? -5.291 1.743 -5.227 1.00 88.94 81 THR A O 1
ATOM 604 N N . ASN A 1 82 ? -3.893 -0.033 -5.233 1.00 80.56 82 ASN A N 1
ATOM 605 C CA . ASN A 1 82 ? -2.921 0.537 -6.155 1.00 80.56 82 ASN A CA 1
ATOM 606 C C . ASN A 1 82 ? -3.113 -0.154 -7.495 1.00 80.56 82 ASN A C 1
ATOM 608 O O . ASN A 1 82 ? -2.891 -1.360 -7.600 1.00 80.56 82 ASN A O 1
ATOM 612 N N . LYS A 1 83 ? -3.604 0.580 -8.490 1.00 82.56 83 LYS A N 1
ATOM 613 C CA . LYS A 1 83 ? -3.807 0.044 -9.832 1.00 82.56 83 LYS A CA 1
ATOM 614 C C . LYS A 1 83 ? -2.944 0.833 -10.791 1.00 82.56 83 LYS A C 1
ATOM 616 O O . LYS A 1 83 ? -3.092 2.046 -10.904 1.00 82.56 83 LYS A O 1
ATOM 621 N N . ASN A 1 84 ? -2.049 0.137 -11.476 1.00 73.50 84 ASN A N 1
ATOM 622 C CA . ASN A 1 84 ? -1.387 0.655 -12.660 1.00 73.50 84 ASN A CA 1
ATOM 623 C C . ASN A 1 84 ? -2.071 0.083 -13.897 1.00 73.50 84 ASN A C 1
ATOM 625 O O . ASN A 1 84 ? -2.415 -1.098 -13.923 1.00 73.50 84 ASN A O 1
ATOM 629 N N . THR A 1 85 ? -2.310 0.894 -14.916 1.00 77.25 85 THR A N 1
ATOM 630 C CA . THR A 1 85 ? -2.815 0.418 -16.205 1.00 77.25 85 THR A CA 1
ATOM 631 C C . THR A 1 85 ? -1.995 1.082 -17.290 1.00 77.25 85 THR A C 1
ATOM 633 O O . THR A 1 85 ? -2.020 2.302 -17.422 1.00 77.25 85 THR A O 1
ATOM 636 N N . ILE A 1 86 ? -1.259 0.260 -18.035 1.00 69.88 86 ILE A N 1
ATOM 637 C CA . ILE A 1 86 ? -0.473 0.681 -19.189 1.00 69.88 86 ILE A CA 1
ATOM 638 C C . ILE A 1 86 ? -1.251 0.232 -20.421 1.00 69.88 86 ILE A C 1
ATOM 640 O O . ILE A 1 86 ? -1.515 -0.959 -20.581 1.00 69.88 86 ILE A O 1
ATOM 644 N N . ASN A 1 87 ? -1.640 1.192 -21.256 1.00 67.44 87 ASN A N 1
ATOM 645 C CA . ASN A 1 87 ? -2.230 0.929 -22.562 1.00 67.44 87 ASN A CA 1
ATOM 646 C C . ASN A 1 87 ? -1.133 1.150 -23.608 1.00 67.44 87 ASN A C 1
ATOM 648 O O . ASN A 1 87 ? -0.498 2.206 -23.585 1.00 67.44 87 ASN A O 1
ATOM 652 N N . PHE A 1 88 ? -0.916 0.163 -24.475 1.00 62.94 88 PHE A N 1
ATOM 653 C CA . PHE A 1 88 ? -0.059 0.277 -25.656 1.00 62.94 88 PHE A CA 1
ATOM 654 C C . PHE A 1 88 ? -0.920 0.533 -26.892 1.00 62.94 88 PHE A C 1
ATOM 656 O O . PHE A 1 88 ? -2.003 -0.094 -26.976 1.00 62.94 88 PHE A O 1
#

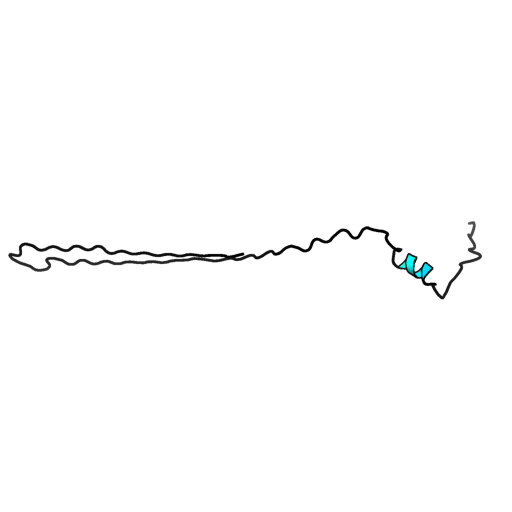pLDDT: mean 75.99, std 12.43, range [51.5, 95.56]

Mean predicted aligned error: 18.51 Å